Protein AF-A0A5C9C5K0-F1 (afdb_monomer_lite)

Secondary structure (DSSP, 8-state):
------------GGGS--HHHHHHHHHHTT--HHHHHHHHHHHT-TTTTTSHHHHHHHHHHHHHTTT-HHHHHHHHHHHHHHHHHTT--

pLDDT: mean 78.01, std 16.22, range [36.69, 90.62]

Structure (mmCIF, N/CA/C/O backbone):
data_AF-A0A5C9C5K0-F1
#
_entry.id   AF-A0A5C9C5K0-F1
#
loop_
_atom_site.group_PDB
_atom_site.id
_atom_site.type_symbol
_atom_site.label_atom_id
_atom_site.label_alt_id
_atom_site.label_comp_id
_atom_site.label_asym_id
_atom_site.label_entity_id
_atom_site.label_seq_id
_atom_site.pdbx_PDB_ins_code
_atom_site.Cartn_x
_atom_site.Cartn_y
_atom_site.Cartn_z
_atom_site.occupancy
_atom_site.B_iso_or_equiv
_atom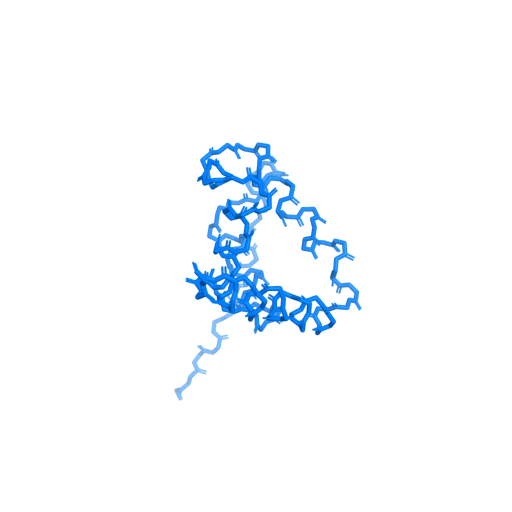_site.auth_seq_id
_atom_site.auth_comp_id
_atom_site.auth_asym_id
_atom_site.auth_atom_id
_atom_site.pdbx_PDB_model_num
ATOM 1 N N . MET A 1 1 ? -11.397 -30.489 15.776 1.00 49.50 1 MET A N 1
ATOM 2 C CA . MET A 1 1 ? -10.669 -30.339 14.503 1.00 49.50 1 MET A CA 1
ATOM 3 C C . MET A 1 1 ? -10.833 -28.901 14.040 1.00 49.50 1 MET A C 1
ATOM 5 O O . MET A 1 1 ? -11.889 -28.579 13.528 1.00 49.50 1 MET A O 1
ATOM 9 N N . VAL A 1 2 ? -9.858 -28.048 14.346 1.00 47.31 2 VAL A N 1
ATOM 10 C CA . VAL A 1 2 ? -9.245 -27.044 13.460 1.00 47.31 2 VAL A CA 1
ATOM 11 C C . VAL A 1 2 ? -7.968 -26.648 14.193 1.00 47.31 2 VAL A C 1
ATOM 13 O O . VAL A 1 2 ? -7.998 -25.928 15.185 1.00 47.31 2 VAL A O 1
ATOM 16 N N . ASP A 1 3 ? -6.868 -27.281 13.803 1.00 36.69 3 ASP A N 1
ATOM 17 C CA . ASP A 1 3 ? -5.537 -26.870 14.225 1.00 36.69 3 ASP 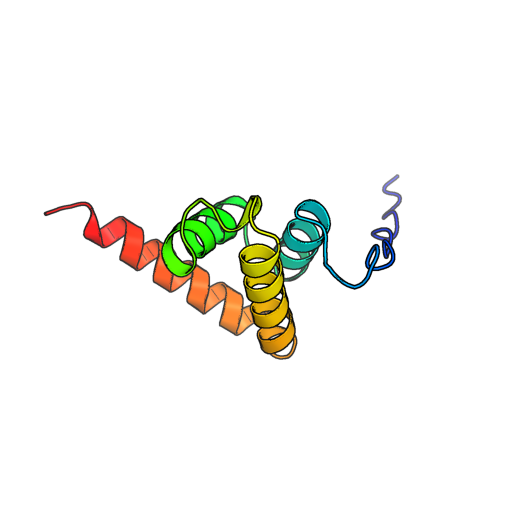A CA 1
ATOM 18 C C . ASP A 1 3 ? -5.287 -25.528 13.534 1.00 36.69 3 ASP A C 1
ATOM 20 O O . ASP A 1 3 ? -5.117 -25.468 12.316 1.00 36.69 3 ASP A O 1
ATOM 24 N N . ALA A 1 4 ? -5.429 -24.435 14.283 1.00 49.69 4 ALA A N 1
ATOM 25 C CA . ALA A 1 4 ? -4.981 -23.127 13.844 1.00 49.69 4 ALA A CA 1
ATOM 26 C C . ALA A 1 4 ? -3.455 -23.173 13.881 1.00 49.69 4 ALA A C 1
ATOM 28 O O . ALA A 1 4 ? -2.840 -22.805 14.881 1.00 49.69 4 ALA A O 1
ATOM 29 N N . SER A 1 5 ? -2.865 -23.723 12.819 1.00 44.88 5 SER A N 1
ATOM 30 C CA . SER A 1 5 ? -1.423 -23.748 12.655 1.00 44.88 5 SER A CA 1
ATOM 31 C C . SER A 1 5 ? -0.915 -22.313 12.815 1.00 44.88 5 SER A C 1
ATOM 33 O O . SER A 1 5 ? -1.453 -21.413 12.157 1.00 44.88 5 SER A O 1
ATOM 35 N N . PRO A 1 6 ? 0.058 -22.066 13.712 1.00 46.41 6 PRO A N 1
ATOM 36 C CA . PRO A 1 6 ? 0.663 -20.755 13.818 1.00 46.41 6 PRO A CA 1
ATOM 37 C C . PRO A 1 6 ? 1.223 -20.450 12.438 1.00 46.41 6 PRO A C 1
ATOM 39 O O . PRO A 1 6 ? 1.928 -21.274 11.854 1.00 46.41 6 PRO A O 1
ATOM 42 N N . VAL A 1 7 ? 0.813 -19.312 11.883 1.00 51.53 7 VAL A N 1
ATOM 43 C CA . VAL A 1 7 ? 1.380 -18.792 10.647 1.00 51.53 7 VAL A CA 1
ATOM 44 C C . VAL A 1 7 ? 2.875 -18.754 10.911 1.00 51.53 7 VAL A C 1
ATOM 46 O O . VAL A 1 7 ? 3.334 -18.067 11.820 1.00 51.53 7 VAL A O 1
ATOM 49 N N . ASP A 1 8 ? 3.586 -19.641 10.231 1.00 44.03 8 ASP A N 1
ATOM 50 C CA . ASP A 1 8 ? 5.015 -19.822 10.365 1.00 44.03 8 ASP A CA 1
ATOM 51 C C . ASP A 1 8 ? 5.622 -18.425 10.178 1.00 44.03 8 ASP A C 1
ATOM 53 O O . ASP A 1 8 ? 5.525 -17.843 9.092 1.00 44.03 8 ASP A O 1
ATOM 57 N N . GLU A 1 9 ? 6.132 -17.835 11.264 1.00 45.22 9 GLU A N 1
ATOM 58 C CA . GLU A 1 9 ? 6.963 -16.633 11.258 1.00 45.22 9 GLU A CA 1
ATOM 59 C C . GLU A 1 9 ? 8.250 -17.003 10.517 1.00 45.22 9 GLU A C 1
ATOM 61 O O . GLU A 1 9 ? 9.313 -17.210 11.099 1.00 45.22 9 GLU A O 1
ATOM 66 N N . GLN A 1 10 ? 8.119 -17.168 9.201 1.00 46.59 10 GLN A N 1
ATOM 67 C CA . GLN A 1 10 ? 9.195 -17.459 8.282 1.00 46.59 10 GLN A CA 1
ATOM 68 C C . GLN A 1 10 ? 10.197 -16.320 8.461 1.00 46.59 10 GLN A C 1
ATOM 70 O O . GLN A 1 10 ? 9.852 -15.170 8.157 1.00 46.59 10 GLN A O 1
ATOM 75 N N . PRO A 1 11 ? 11.413 -16.587 8.971 1.00 47.50 11 PRO A N 1
ATOM 76 C CA . PRO A 1 11 ? 12.390 -15.537 9.175 1.00 47.50 11 PRO A CA 1
ATOM 77 C C . PRO A 1 11 ? 12.609 -14.849 7.831 1.00 47.50 11 PRO A C 1
ATOM 79 O O . PRO A 1 11 ? 12.744 -15.530 6.811 1.00 47.50 11 PRO A O 1
ATOM 82 N N . LEU A 1 12 ? 12.597 -13.511 7.829 1.00 53.25 12 LEU A N 1
ATOM 83 C CA . LEU A 1 12 ? 12.945 -12.667 6.685 1.00 53.25 12 LEU A CA 1
ATOM 84 C C . LEU A 1 12 ? 14.226 -13.223 6.057 1.00 53.25 12 LEU A C 1
ATOM 86 O O . LEU A 1 12 ? 15.321 -12.951 6.550 1.00 53.25 12 LEU A O 1
ATOM 90 N N . GLN A 1 13 ? 14.091 -14.041 5.008 1.00 51.31 13 GLN A N 1
ATOM 91 C CA . GLN A 1 13 ? 15.212 -14.701 4.351 1.00 51.31 13 GLN A CA 1
ATOM 92 C C . GLN A 1 13 ? 16.043 -13.586 3.715 1.00 51.31 13 GLN A C 1
ATOM 94 O O . GLN A 1 13 ? 15.730 -13.083 2.639 1.00 51.31 13 GLN A O 1
ATOM 99 N N . ASN A 1 14 ? 17.068 -13.142 4.438 1.00 50.97 14 ASN A N 1
ATOM 100 C CA . ASN A 1 14 ? 18.039 -12.125 4.044 1.00 50.97 14 ASN A CA 1
ATOM 101 C C . ASN A 1 14 ? 17.534 -10.667 4.068 1.00 50.97 14 ASN A C 1
ATOM 103 O O . ASN A 1 14 ? 18.014 -9.844 3.292 1.00 50.97 14 ASN A O 1
ATOM 107 N N . GLY A 1 15 ? 16.579 -10.321 4.943 1.00 59.06 15 GLY A N 1
ATOM 108 C CA . GLY A 1 15 ? 16.123 -8.927 5.117 1.00 59.06 15 GLY A CA 1
ATOM 109 C C . GLY A 1 15 ? 15.310 -8.360 3.945 1.00 59.06 15 GLY A C 1
ATOM 110 O O . GLY A 1 15 ? 14.940 -7.189 3.960 1.00 59.06 15 GLY A O 1
ATOM 111 N N . HIS A 1 16 ? 15.003 -9.186 2.941 1.00 63.41 16 HIS A N 1
ATOM 112 C CA . HIS A 1 16 ? 14.072 -8.870 1.865 1.00 63.41 16 HIS A CA 1
ATOM 113 C C . HIS A 1 16 ? 12.903 -9.860 1.916 1.00 63.41 16 HIS A C 1
ATOM 115 O O . HIS A 1 16 ? 13.108 -11.047 1.664 1.00 63.41 16 HIS A O 1
ATOM 121 N N . PRO A 1 17 ? 11.671 -9.403 2.171 1.00 73.38 17 PRO A N 1
ATOM 122 C CA . PRO A 1 17 ? 10.505 -10.278 2.246 1.00 73.38 17 PRO A CA 1
ATOM 123 C C . PRO A 1 17 ? 10.281 -10.959 0.904 1.00 73.38 17 PRO A C 1
ATOM 125 O O . PRO A 1 17 ? 10.411 -10.327 -0.145 1.00 73.38 17 PRO A O 1
ATOM 128 N N . SER A 1 18 ? 9.932 -12.238 0.920 1.00 82.44 18 SER A N 1
ATOM 129 C CA . SER A 1 18 ? 9.507 -12.951 -0.288 1.00 82.44 18 SER A CA 1
ATOM 130 C C . SER A 1 18 ? 8.129 -12.471 -0.751 1.00 82.44 18 SER A C 1
ATOM 132 O O . SER A 1 18 ? 7.362 -11.910 0.029 1.00 82.44 18 SER A O 1
ATOM 134 N N . PHE A 1 19 ? 7.787 -12.692 -2.026 1.00 83.50 19 PHE A N 1
ATOM 135 C CA . PHE A 1 19 ? 6.464 -12.316 -2.549 1.00 83.50 19 PHE A CA 1
ATOM 136 C C . PHE A 1 19 ? 5.335 -12.970 -1.741 1.00 83.50 19 PHE A C 1
ATOM 138 O O . PHE A 1 19 ? 4.375 -12.301 -1.377 1.00 83.50 19 PHE A O 1
ATOM 145 N N . GLU A 1 20 ? 5.488 -14.247 -1.393 1.00 85.06 20 GLU A N 1
ATOM 146 C CA . GLU A 1 20 ? 4.525 -14.978 -0.5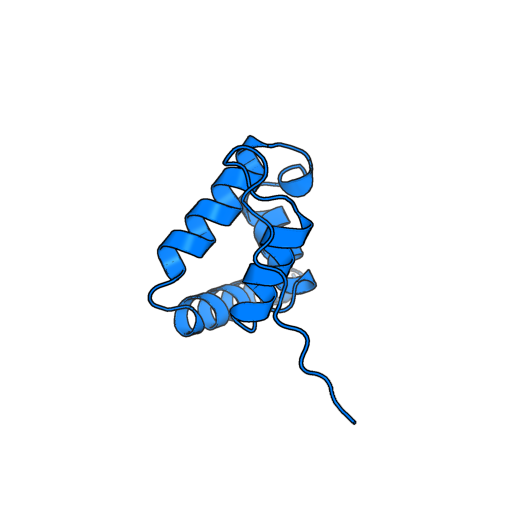65 1.00 85.06 20 GLU A CA 1
ATOM 147 C C . GLU A 1 20 ? 4.403 -14.394 0.847 1.00 85.06 20 GLU A C 1
ATOM 149 O O . GLU A 1 20 ? 3.288 -14.211 1.320 1.00 85.06 20 GLU A O 1
ATOM 154 N N . GLN A 1 21 ? 5.514 -14.005 1.486 1.00 84.88 21 GLN A N 1
ATOM 155 C CA . GLN A 1 21 ? 5.495 -13.333 2.797 1.00 84.88 21 GLN A CA 1
ATOM 156 C C . GLN A 1 21 ? 4.779 -11.982 2.722 1.00 84.88 21 GLN A C 1
ATOM 158 O O . GLN A 1 21 ? 3.977 -11.642 3.590 1.00 84.88 21 GLN A O 1
ATOM 163 N N . LEU A 1 22 ? 5.019 -11.227 1.649 1.00 86.44 22 LEU A N 1
ATOM 164 C CA . LEU A 1 22 ? 4.325 -9.972 1.401 1.00 86.44 22 LEU A CA 1
ATOM 165 C C . LEU A 1 22 ? 2.816 -10.205 1.229 1.00 86.44 22 LEU A C 1
ATOM 167 O O . LEU A 1 22 ? 2.020 -9.494 1.831 1.00 86.44 22 LEU A O 1
ATOM 171 N N . MET A 1 23 ? 2.408 -11.241 0.489 1.00 89.12 23 MET A N 1
ATOM 172 C CA . MET A 1 23 ? 0.995 -11.621 0.347 1.00 89.12 23 MET A CA 1
ATOM 173 C C . MET A 1 23 ? 0.376 -12.146 1.647 1.00 89.12 23 MET A C 1
ATOM 175 O O . MET A 1 23 ? -0.795 -11.874 1.906 1.00 89.12 23 MET A O 1
ATOM 179 N N . ALA A 1 24 ? 1.125 -12.867 2.479 1.00 88.06 24 ALA A N 1
ATOM 180 C CA . ALA A 1 24 ? 0.663 -13.290 3.798 1.00 88.06 24 ALA A CA 1
ATOM 181 C C . ALA A 1 24 ? 0.385 -12.072 4.691 1.00 88.06 24 ALA A C 1
ATOM 183 O O . ALA A 1 24 ? -0.686 -11.977 5.283 1.00 88.06 24 ALA A O 1
ATOM 184 N N . ARG A 1 25 ? 1.286 -11.081 4.697 1.00 86.56 25 ARG A N 1
ATOM 185 C CA . ARG A 1 25 ? 1.109 -9.835 5.460 1.00 86.56 25 ARG A CA 1
ATOM 186 C C . ARG A 1 25 ? -0.056 -8.982 4.955 1.00 86.56 25 ARG A C 1
ATOM 188 O O . ARG A 1 25 ? -0.782 -8.389 5.742 1.00 86.56 25 ARG A O 1
ATOM 195 N N . VAL A 1 26 ? -0.261 -8.940 3.642 1.00 89.69 26 VAL A N 1
ATOM 196 C CA . VAL A 1 26 ? -1.422 -8.278 3.025 1.00 89.69 26 VAL A CA 1
ATOM 197 C C . VAL A 1 26 ? -2.731 -8.925 3.492 1.00 89.69 26 VAL A C 1
ATOM 199 O O . VAL A 1 26 ? -3.670 -8.213 3.845 1.00 89.69 26 VAL A O 1
ATOM 202 N N . GLN A 1 27 ? -2.781 -10.259 3.557 1.00 89.19 27 GLN A N 1
ATOM 203 C CA . GLN A 1 27 ? -3.948 -10.993 4.062 1.00 89.19 27 GLN A CA 1
ATOM 204 C C . GLN A 1 27 ? -4.170 -10.781 5.559 1.00 89.19 27 GLN A C 1
ATOM 206 O O . GLN A 1 27 ? -5.313 -10.617 5.974 1.00 89.19 27 GLN A O 1
ATOM 211 N N . ASP A 1 28 ? -3.097 -10.720 6.348 1.00 88.00 28 ASP A N 1
ATOM 212 C CA . ASP A 1 28 ? -3.130 -10.395 7.780 1.00 88.00 28 ASP A CA 1
ATOM 213 C C . ASP A 1 28 ? -3.762 -9.013 8.036 1.00 88.00 28 ASP A C 1
ATOM 215 O O . ASP A 1 28 ? -4.510 -8.821 8.990 1.00 88.00 28 ASP A O 1
ATOM 219 N N . TYR A 1 29 ? -3.568 -8.058 7.117 1.00 85.00 29 TYR A N 1
ATOM 220 C CA . TYR A 1 29 ? -4.214 -6.737 7.176 1.00 85.00 29 TYR A CA 1
ATOM 221 C C . TYR A 1 29 ? -5.669 -6.753 6.671 1.00 85.00 29 TYR A C 1
ATOM 223 O O . TYR A 1 29 ? -6.342 -5.721 6.649 1.00 85.00 29 TYR A O 1
ATOM 231 N N . GLY A 1 30 ? -6.180 -7.916 6.257 1.00 88.25 30 GLY A N 1
ATOM 232 C CA . GLY A 1 30 ? -7.516 -8.083 5.692 1.00 88.25 30 GLY A CA 1
ATOM 233 C C . GLY A 1 30 ? -7.649 -7.552 4.264 1.00 88.25 30 GLY A C 1
ATOM 234 O O . GLY A 1 30 ? -8.763 -7.301 3.805 1.00 88.25 30 GLY A O 1
ATOM 235 N N . ILE A 1 31 ? -6.533 -7.349 3.560 1.00 89.62 31 ILE A N 1
ATOM 236 C CA . ILE A 1 31 ? -6.518 -6.898 2.169 1.00 89.62 31 ILE A CA 1
ATOM 237 C C . ILE A 1 31 ? -6.502 -8.129 1.261 1.00 89.62 31 ILE A C 1
ATOM 239 O O . ILE A 1 31 ? -5.740 -9.073 1.463 1.00 89.62 31 ILE A O 1
ATOM 243 N N . VAL A 1 32 ? -7.327 -8.116 0.214 1.00 89.50 32 VAL A N 1
ATOM 244 C CA . VAL A 1 32 ? -7.344 -9.202 -0.772 1.00 89.50 32 VAL A CA 1
ATOM 245 C C . VAL A 1 32 ? -6.044 -9.161 -1.596 1.00 89.50 32 VAL A C 1
ATOM 247 O O . VAL A 1 32 ? -5.755 -8.122 -2.200 1.00 89.50 32 VAL A O 1
ATOM 250 N N . PRO A 1 33 ? -5.277 -10.267 -1.698 1.00 88.75 33 PRO A N 1
ATOM 251 C CA . PRO A 1 33 ? -4.020 -10.317 -2.451 1.00 88.75 33 PRO A CA 1
ATOM 252 C C . PRO A 1 33 ? -4.139 -9.806 -3.886 1.00 88.75 33 PRO A C 1
ATOM 254 O O . PRO A 1 33 ? -3.264 -9.100 -4.376 1.00 88.75 33 PRO A O 1
ATOM 257 N N . GLU A 1 34 ? -5.236 -10.131 -4.568 1.00 87.94 34 GLU A N 1
ATOM 258 C CA . GLU A 1 34 ? -5.491 -9.687 -5.941 1.00 87.94 34 GLU A CA 1
ATOM 259 C C . GLU A 1 34 ? -5.686 -8.170 -6.042 1.00 87.94 34 GLU A C 1
ATOM 261 O O . GLU A 1 34 ? -5.135 -7.547 -6.951 1.00 87.94 34 GLU A O 1
ATOM 266 N N . GLN A 1 35 ? -6.391 -7.561 -5.080 1.00 89.50 35 GLN A N 1
ATOM 267 C CA . GLN A 1 35 ? -6.541 -6.104 -5.011 1.00 89.50 35 GLN A CA 1
ATOM 268 C C . GLN A 1 35 ? -5.194 -5.431 -4.764 1.00 89.50 35 GLN A C 1
ATOM 270 O O . GLN A 1 35 ? -4.835 -4.479 -5.457 1.00 89.50 35 GLN A O 1
ATOM 275 N N . TYR A 1 36 ? -4.410 -5.965 -3.826 1.00 89.94 36 TYR A N 1
ATOM 276 C CA . TYR A 1 36 ? -3.084 -5.433 -3.547 1.00 89.94 36 TYR A CA 1
ATOM 277 C C . TYR A 1 36 ? -2.153 -5.562 -4.756 1.00 89.94 36 TYR A C 1
ATOM 279 O O . TYR A 1 36 ? -1.413 -4.632 -5.063 1.00 89.94 36 TYR A O 1
ATOM 287 N N . ARG A 1 37 ? -2.205 -6.683 -5.487 1.00 89.44 37 ARG A N 1
ATOM 288 C CA . ARG A 1 37 ? -1.423 -6.868 -6.716 1.00 89.44 37 ARG A CA 1
ATOM 289 C C . ARG A 1 37 ? -1.787 -5.838 -7.778 1.00 89.44 37 ARG A C 1
ATOM 291 O O . ARG A 1 37 ? -0.883 -5.227 -8.333 1.00 89.44 37 ARG A O 1
ATOM 298 N N . ALA A 1 38 ? -3.077 -5.610 -8.020 1.00 89.12 38 ALA A N 1
ATOM 299 C CA . ALA A 1 38 ? -3.529 -4.601 -8.975 1.00 89.12 38 ALA A CA 1
ATOM 300 C C . ALA A 1 38 ? -3.118 -3.179 -8.550 1.00 89.12 38 ALA A C 1
ATOM 302 O O . ALA A 1 38 ? -2.704 -2.374 -9.385 1.00 89.12 38 ALA A O 1
ATOM 303 N N . TYR A 1 39 ? -3.179 -2.881 -7.251 1.00 90.06 39 TYR A N 1
ATOM 304 C CA . TYR A 1 39 ? -2.687 -1.627 -6.685 1.00 90.06 39 TYR A CA 1
ATOM 305 C C . TYR A 1 39 ? -1.179 -1.454 -6.892 1.00 90.06 39 TYR A C 1
ATOM 307 O O . TYR A 1 39 ? -0.739 -0.436 -7.429 1.00 90.06 39 TYR A O 1
ATOM 315 N N . ALA A 1 40 ? -0.389 -2.465 -6.537 1.00 90.31 40 ALA A N 1
ATOM 316 C CA . ALA A 1 40 ? 1.061 -2.450 -6.668 1.00 90.31 40 ALA A CA 1
ATOM 317 C C . ALA A 1 40 ? 1.514 -2.395 -8.140 1.00 90.31 40 ALA A C 1
ATOM 319 O O . ALA A 1 40 ? 2.421 -1.630 -8.469 1.00 90.31 40 ALA A O 1
ATOM 320 N N . ASP A 1 41 ? 0.826 -3.104 -9.042 1.00 89.12 41 ASP A N 1
ATOM 321 C CA . ASP A 1 41 ? 1.059 -3.045 -10.491 1.00 89.12 41 ASP A CA 1
ATOM 322 C C . ASP A 1 41 ? 0.858 -1.624 -11.040 1.00 89.12 41 ASP A C 1
ATOM 324 O O . ASP A 1 41 ? 1.564 -1.217 -11.960 1.00 89.12 41 ASP A O 1
ATOM 328 N N . ARG A 1 42 ? -0.074 -0.843 -10.478 1.00 85.50 42 ARG A N 1
ATOM 329 C CA . ARG A 1 42 ? -0.318 0.553 -10.884 1.00 85.50 42 ARG A CA 1
ATOM 330 C C . ARG A 1 42 ? 0.641 1.538 -10.223 1.00 85.50 42 ARG A C 1
ATOM 332 O O . ARG A 1 42 ? 1.028 2.515 -10.855 1.00 85.50 42 ARG A O 1
ATOM 339 N N . ARG A 1 43 ? 1.009 1.300 -8.963 1.00 87.38 43 ARG A N 1
ATOM 340 C CA . ARG A 1 43 ? 1.852 2.205 -8.169 1.00 87.38 43 ARG A CA 1
ATOM 341 C C . ARG A 1 43 ? 3.337 2.093 -8.502 1.00 87.38 43 ARG A C 1
ATOM 343 O O . ARG A 1 43 ? 4.013 3.112 -8.587 1.00 87.38 43 ARG A O 1
ATOM 350 N N . TRP A 1 44 ? 3.830 0.872 -8.695 1.00 87.38 44 TRP A N 1
ATOM 351 C CA . TRP A 1 44 ? 5.244 0.579 -8.959 1.00 87.38 44 TRP A CA 1
ATOM 352 C C . TRP A 1 44 ? 5.486 -0.077 -10.328 1.00 87.38 44 TRP A C 1
ATOM 354 O O . TRP A 1 44 ? 6.635 -0.310 -10.701 1.00 87.38 44 TRP A O 1
ATOM 364 N N . GLY A 1 45 ? 4.427 -0.354 -11.097 1.00 86.25 45 GLY A N 1
ATOM 365 C CA . GLY A 1 45 ? 4.512 -1.025 -12.397 1.00 86.25 45 GLY A CA 1
ATOM 366 C C . GLY A 1 45 ? 4.536 -2.550 -12.267 1.00 86.25 45 GLY A C 1
ATOM 367 O O . GLY A 1 45 ? 5.037 -3.083 -11.284 1.00 86.25 45 GLY A O 1
ATOM 368 N N . ALA A 1 46 ? 4.077 -3.280 -13.292 1.00 82.44 46 ALA A N 1
ATOM 369 C CA . ALA A 1 46 ? 3.958 -4.752 -13.290 1.00 82.44 46 ALA A CA 1
ATOM 370 C C . ALA A 1 46 ? 5.260 -5.532 -12.974 1.00 82.44 46 ALA A C 1
ATOM 372 O O . ALA A 1 46 ? 5.229 -6.730 -12.673 1.00 82.44 46 ALA A O 1
ATOM 373 N N . GLY A 1 47 ? 6.414 -4.858 -13.038 1.00 86.12 47 GLY A N 1
ATOM 374 C CA . GLY A 1 47 ? 7.720 -5.395 -12.661 1.00 86.12 47 GLY A CA 1
ATOM 375 C C . GLY A 1 47 ? 7.977 -5.462 -11.150 1.00 86.12 47 GLY A C 1
ATOM 376 O O . GLY A 1 47 ? 8.974 -6.058 -10.756 1.00 86.12 47 GLY A O 1
ATOM 377 N N . TRP A 1 48 ? 7.115 -4.900 -10.293 1.00 87.31 48 TRP A N 1
ATOM 378 C CA . TRP A 1 48 ? 7.355 -4.811 -8.843 1.00 87.31 48 TRP A CA 1
ATOM 379 C C . TRP A 1 48 ? 7.519 -6.176 -8.155 1.00 87.31 48 TRP A C 1
ATOM 381 O O . TRP A 1 48 ? 8.314 -6.307 -7.229 1.00 87.31 48 TRP A O 1
ATOM 391 N N . LYS A 1 49 ? 6.812 -7.206 -8.637 1.00 83.44 49 LYS A N 1
ATOM 392 C CA . LYS A 1 49 ? 6.880 -8.578 -8.105 1.00 83.44 49 LYS A CA 1
ATOM 393 C C . LYS A 1 49 ? 8.187 -9.305 -8.451 1.00 83.44 49 LYS A C 1
ATOM 395 O O . LYS A 1 49 ? 8.567 -10.236 -7.747 1.00 83.44 49 LYS A O 1
ATOM 400 N N . ILE A 1 50 ? 8.843 -8.898 -9.543 1.00 81.50 50 ILE A N 1
ATOM 401 C CA . ILE A 1 50 ? 10.083 -9.502 -10.063 1.00 81.50 50 ILE A CA 1
ATOM 402 C C . ILE A 1 50 ? 11.296 -8.706 -9.572 1.00 81.50 50 ILE A C 1
ATOM 404 O O . ILE A 1 50 ? 12.310 -9.282 -9.189 1.00 81.50 50 ILE A O 1
ATOM 408 N N . ASN A 1 51 ? 11.182 -7.376 -9.553 1.00 80.94 51 ASN A N 1
ATOM 409 C CA . ASN A 1 51 ? 12.253 -6.489 -9.132 1.00 80.94 51 ASN A CA 1
ATOM 410 C C . ASN A 1 51 ? 12.364 -6.460 -7.600 1.00 80.94 51 ASN A C 1
ATOM 412 O O . ASN A 1 51 ? 11.415 -6.043 -6.930 1.00 80.94 51 ASN A O 1
ATOM 416 N N . PRO A 1 52 ? 13.533 -6.791 -7.021 1.00 79.25 52 PRO A N 1
ATOM 417 C CA . PRO A 1 52 ? 13.718 -6.782 -5.570 1.00 79.25 52 PRO A CA 1
ATOM 418 C C . PRO A 1 52 ? 13.473 -5.396 -4.957 1.00 79.25 52 PRO A C 1
ATOM 420 O O . PRO A 1 52 ? 12.933 -5.311 -3.858 1.00 79.25 52 PRO A O 1
ATOM 423 N N . HIS A 1 53 ? 13.787 -4.318 -5.686 1.00 83.31 53 HIS A N 1
ATOM 424 C CA . HIS A 1 53 ? 13.490 -2.944 -5.269 1.00 83.31 53 HIS A CA 1
ATOM 425 C C . HIS A 1 53 ? 11.983 -2.675 -5.154 1.00 83.31 53 HIS A C 1
ATOM 427 O O . HIS A 1 53 ? 11.545 -2.110 -4.157 1.00 83.31 53 HIS A O 1
ATOM 433 N N . GLY A 1 54 ? 11.180 -3.114 -6.130 1.00 86.12 54 GLY A N 1
ATOM 434 C CA . GLY A 1 54 ? 9.726 -2.930 -6.089 1.00 86.12 54 GLY A CA 1
ATOM 435 C C . GLY A 1 54 ? 9.087 -3.706 -4.937 1.00 86.12 54 GLY A C 1
ATOM 436 O O . GLY A 1 54 ? 8.226 -3.187 -4.231 1.00 86.12 54 GLY A O 1
ATOM 437 N N . ARG A 1 55 ? 9.583 -4.920 -4.675 1.00 86.81 55 ARG A N 1
ATOM 438 C CA . ARG A 1 55 ? 9.147 -5.740 -3.540 1.00 86.81 55 ARG A CA 1
ATOM 439 C C . ARG A 1 55 ? 9.499 -5.111 -2.189 1.00 86.81 55 ARG A C 1
ATOM 441 O O . ARG A 1 55 ? 8.663 -5.113 -1.290 1.00 86.81 55 ARG A O 1
ATOM 448 N N . ALA A 1 56 ? 10.695 -4.539 -2.053 1.00 85.25 56 ALA A N 1
ATOM 449 C CA . ALA A 1 56 ? 11.086 -3.816 -0.843 1.00 85.25 56 ALA A CA 1
ATOM 450 C C . ALA A 1 56 ? 10.240 -2.558 -0.614 1.00 85.25 56 ALA A C 1
ATOM 452 O O . ALA A 1 56 ? 9.845 -2.297 0.517 1.00 85.25 56 ALA A O 1
ATOM 453 N N . GLN A 1 57 ? 9.909 -1.807 -1.670 1.00 87.62 57 GLN A N 1
ATOM 454 C CA . GLN A 1 57 ? 9.011 -0.652 -1.554 1.00 87.62 57 GLN A CA 1
ATOM 455 C C . GLN A 1 57 ? 7.603 -1.061 -1.108 1.00 87.62 57 GLN A C 1
ATOM 457 O O . GLN A 1 57 ? 7.044 -0.434 -0.211 1.00 87.62 57 GLN A O 1
ATOM 462 N N . ALA A 1 58 ? 7.062 -2.138 -1.683 1.00 88.69 58 ALA A N 1
ATOM 463 C CA . ALA A 1 58 ? 5.764 -2.687 -1.299 1.00 88.69 58 ALA A CA 1
ATOM 464 C C . ALA A 1 58 ? 5.721 -3.113 0.177 1.00 88.69 58 ALA A C 1
ATOM 466 O O . ALA A 1 58 ? 4.749 -2.838 0.883 1.00 88.69 58 ALA A O 1
ATOM 467 N N . TRP A 1 59 ? 6.801 -3.722 0.664 1.00 87.25 59 TRP A N 1
ATOM 468 C CA . TRP A 1 59 ? 6.930 -4.093 2.069 1.00 87.25 59 TRP A CA 1
ATOM 469 C C . TRP A 1 59 ? 7.089 -2.902 2.999 1.00 87.25 59 TRP A C 1
ATOM 471 O O . TRP A 1 59 ? 6.377 -2.812 3.989 1.00 87.25 59 TRP A O 1
ATOM 481 N N . ASN A 1 60 ? 7.977 -1.967 2.666 1.00 88.06 60 ASN A N 1
ATOM 482 C CA . ASN A 1 60 ? 8.185 -0.773 3.475 1.00 88.06 60 ASN A CA 1
ATOM 483 C C . ASN A 1 60 ? 6.886 0.038 3.606 1.00 88.06 60 ASN A C 1
ATOM 485 O O . ASN A 1 60 ? 6.586 0.569 4.672 1.00 88.06 60 ASN A O 1
ATOM 489 N N . GLU A 1 61 ? 6.076 0.082 2.542 1.00 88.88 61 GLU A N 1
ATOM 490 C CA . GLU A 1 61 ? 4.751 0.689 2.604 1.00 88.88 61 GLU A CA 1
ATOM 491 C C . GLU A 1 61 ? 3.824 -0.081 3.563 1.00 88.88 61 GLU A C 1
ATOM 493 O O . GLU A 1 61 ? 3.184 0.550 4.398 1.00 88.88 61 GLU A O 1
ATOM 498 N N . LEU A 1 62 ? 3.801 -1.419 3.535 1.00 85.75 62 LEU A N 1
ATOM 499 C CA . LEU A 1 62 ? 3.041 -2.214 4.514 1.00 85.75 62 LEU A CA 1
ATOM 500 C C . LEU A 1 62 ? 3.499 -1.959 5.955 1.00 85.75 62 LEU A C 1
ATOM 502 O O . LEU A 1 62 ? 2.660 -1.733 6.821 1.00 85.75 62 LEU A O 1
ATOM 506 N N . GLU A 1 63 ? 4.808 -1.932 6.212 1.00 86.06 63 GLU A N 1
ATOM 507 C CA . GLU A 1 63 ? 5.359 -1.644 7.542 1.00 86.06 63 GLU A CA 1
ATOM 508 C C . GLU A 1 63 ? 4.970 -0.251 8.031 1.00 86.06 63 GLU A C 1
ATOM 510 O O . GLU A 1 63 ? 4.587 -0.079 9.188 1.00 86.06 63 GLU A O 1
ATOM 515 N N . ARG A 1 64 ? 4.990 0.742 7.137 1.00 87.38 64 ARG A N 1
ATOM 516 C CA . ARG A 1 64 ? 4.567 2.110 7.450 1.00 87.38 64 ARG A CA 1
ATOM 517 C C . ARG A 1 64 ? 3.103 2.178 7.880 1.00 87.38 64 ARG A C 1
ATOM 519 O O . ARG A 1 64 ? 2.759 2.981 8.743 1.00 87.38 64 ARG A O 1
ATOM 526 N N . TYR A 1 65 ? 2.258 1.346 7.281 1.00 87.12 65 TYR A N 1
ATOM 527 C CA . TYR A 1 65 ? 0.843 1.236 7.619 1.00 87.12 65 TYR A CA 1
ATOM 528 C C . TYR A 1 65 ? 0.549 0.194 8.706 1.00 87.12 65 TYR A C 1
ATOM 530 O O . TYR A 1 65 ? -0.611 -0.009 9.051 1.00 87.12 65 TYR A O 1
ATOM 538 N N . GLY A 1 66 ? 1.566 -0.417 9.321 1.00 82.94 66 GLY A N 1
ATOM 539 C CA . GLY A 1 66 ? 1.359 -1.412 10.374 1.00 82.94 66 GLY A CA 1
ATOM 540 C C . GLY A 1 66 ? 0.712 -0.872 11.647 1.00 82.94 66 GLY A C 1
ATOM 541 O O . GLY A 1 66 ? 0.131 -1.645 12.401 1.00 82.94 66 GLY A O 1
ATOM 542 N N . ASN A 1 67 ? 0.751 0.446 11.864 1.00 86.75 67 ASN A N 1
ATOM 543 C CA . ASN A 1 67 ? 0.038 1.097 12.964 1.00 86.75 67 ASN A CA 1
ATOM 544 C C . ASN A 1 67 ? -1.448 1.372 12.648 1.00 86.75 67 ASN A C 1
ATOM 546 O O . ASN A 1 67 ? -2.226 1.617 13.563 1.00 86.75 67 ASN A O 1
ATOM 550 N N . ASP A 1 68 ? -1.839 1.355 11.370 1.00 88.38 68 ASP A N 1
ATOM 551 C CA . ASP A 1 68 ? -3.223 1.544 10.918 1.00 88.38 68 ASP A CA 1
ATOM 552 C C . ASP A 1 68 ? -3.531 0.650 9.698 1.00 88.38 68 ASP A C 1
ATOM 554 O O . ASP A 1 68 ? -3.663 1.125 8.561 1.00 88.38 68 ASP A O 1
ATOM 558 N N . PRO A 1 69 ? -3.618 -0.677 9.910 1.00 86.00 69 PRO A N 1
ATOM 559 C CA . PRO A 1 69 ? -3.872 -1.619 8.826 1.00 86.00 69 PRO A CA 1
ATOM 560 C C . PRO A 1 69 ? -5.279 -1.451 8.233 1.00 86.00 69 PRO A C 1
ATOM 562 O O . PRO A 1 69 ? -5.469 -1.696 7.042 1.00 86.00 69 PRO A O 1
ATOM 565 N N . GLN A 1 70 ? -6.257 -0.999 9.032 1.00 87.12 70 GLN A N 1
ATOM 566 C CA . GLN A 1 70 ? -7.624 -0.752 8.561 1.00 87.12 70 GLN A CA 1
ATOM 567 C C . GLN A 1 70 ? -7.678 0.464 7.634 1.00 87.12 70 GLN A C 1
ATOM 569 O O . GLN A 1 70 ? -8.128 0.328 6.499 1.00 87.12 70 GLN A O 1
ATOM 574 N N . GLY A 1 71 ? -7.118 1.611 8.035 1.00 90.56 71 GLY A N 1
ATOM 575 C CA . GLY A 1 71 ? -7.071 2.790 7.167 1.00 90.56 71 GLY A CA 1
ATOM 576 C C . GLY A 1 71 ? -6.301 2.543 5.866 1.00 90.56 71 GLY A C 1
ATOM 577 O O . GLY A 1 71 ? -6.660 3.067 4.809 1.00 90.56 71 GLY A O 1
ATOM 578 N N . TYR A 1 72 ? -5.277 1.684 5.896 1.00 89.31 72 TYR A N 1
ATOM 579 C CA . TYR A 1 72 ? -4.574 1.277 4.681 1.00 89.31 72 TYR A CA 1
ATOM 580 C C . TYR A 1 72 ? -5.420 0.409 3.749 1.00 89.31 72 TYR A C 1
ATOM 582 O O . TYR A 1 72 ? -5.398 0.613 2.531 1.00 89.31 72 TYR A O 1
ATOM 590 N N . ARG A 1 73 ? -6.193 -0.527 4.305 1.00 90.06 73 ARG A N 1
ATOM 591 C CA . ARG A 1 73 ? -7.150 -1.328 3.541 1.00 90.06 73 ARG A CA 1
ATOM 592 C C . ARG A 1 73 ? -8.205 -0.442 2.879 1.00 90.06 73 ARG A C 1
ATOM 594 O O . ARG A 1 73 ? -8.378 -0.549 1.666 1.00 90.06 73 ARG A O 1
ATOM 601 N N . ASP A 1 74 ? -8.853 0.443 3.636 1.00 90.25 74 ASP A N 1
ATOM 602 C CA . ASP A 1 74 ? -9.866 1.374 3.117 1.00 90.25 74 ASP A CA 1
ATOM 603 C C . ASP A 1 74 ? -9.308 2.261 1.995 1.00 90.25 74 ASP A C 1
ATOM 605 O O . ASP A 1 74 ? -9.959 2.484 0.969 1.00 90.25 74 ASP A O 1
ATOM 609 N N . LYS A 1 75 ? -8.058 2.718 2.146 1.00 90.19 75 LYS A N 1
ATOM 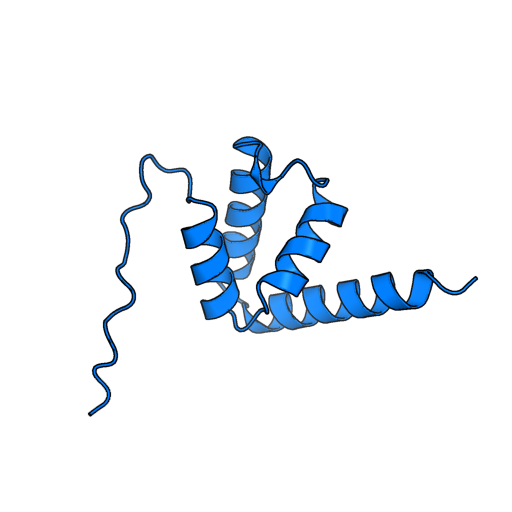610 C CA . LYS A 1 75 ? -7.342 3.474 1.113 1.00 90.19 75 LYS A CA 1
ATOM 611 C C . LYS A 1 75 ? -7.155 2.652 -0.163 1.00 90.19 75 LYS A C 1
ATOM 613 O O . LYS A 1 75 ? -7.472 3.147 -1.242 1.00 90.19 75 LYS A O 1
ATOM 618 N N . ILE A 1 76 ? -6.637 1.424 -0.067 1.00 90.62 76 ILE A N 1
ATOM 619 C CA . ILE A 1 76 ? -6.431 0.560 -1.243 1.00 90.62 76 ILE A CA 1
ATOM 620 C C . ILE A 1 76 ? -7.764 0.266 -1.926 1.00 90.62 76 ILE A C 1
ATOM 622 O O . ILE A 1 76 ? -7.849 0.366 -3.148 1.00 90.62 76 ILE A O 1
ATOM 626 N N . GLU 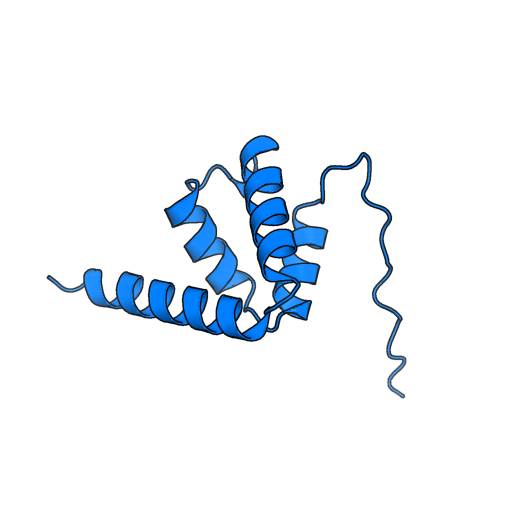A 1 77 ? -8.802 -0.066 -1.160 1.00 89.38 77 GLU A N 1
ATOM 627 C CA . GLU A 1 77 ? -10.126 -0.352 -1.708 1.00 89.38 77 GLU A CA 1
ATOM 628 C C . GLU A 1 77 ? -10.685 0.864 -2.458 1.00 89.38 77 GLU A C 1
ATOM 630 O O . GLU A 1 77 ? -11.109 0.741 -3.608 1.00 89.38 77 GLU A O 1
ATOM 635 N N . SER A 1 78 ? -10.593 2.055 -1.863 1.00 90.50 78 SER A N 1
ATOM 636 C CA . SER A 1 78 ? -11.013 3.311 -2.494 1.00 90.50 78 SER A CA 1
ATOM 637 C C . SER A 1 78 ? -10.249 3.589 -3.793 1.00 90.50 78 SER A C 1
ATOM 639 O O . SER A 1 78 ? -10.857 3.893 -4.822 1.00 90.50 78 SER A O 1
ATOM 641 N N . GLU A 1 79 ? -8.924 3.427 -3.788 1.00 89.25 79 GLU A N 1
ATOM 642 C CA . GLU A 1 79 ? -8.079 3.569 -4.981 1.00 89.25 79 GLU A CA 1
ATOM 643 C C . GLU A 1 79 ? -8.455 2.550 -6.068 1.00 89.25 79 GLU A C 1
ATOM 645 O O . GLU A 1 79 ? -8.521 2.899 -7.247 1.00 89.25 79 GLU A O 1
ATOM 650 N N . MET A 1 80 ? -8.749 1.297 -5.702 1.00 86.88 80 MET A N 1
ATOM 651 C CA . MET A 1 80 ? -9.177 0.257 -6.648 1.00 86.88 80 MET A CA 1
ATOM 652 C C . MET A 1 80 ? -10.573 0.528 -7.221 1.00 86.88 80 MET A C 1
ATOM 654 O O . MET A 1 80 ? -10.812 0.313 -8.416 1.00 86.88 80 MET A O 1
ATOM 658 N N . GLN A 1 81 ? -11.491 1.059 -6.414 1.00 85.62 81 GLN A N 1
ATOM 659 C CA . GLN A 1 81 ? -12.805 1.502 -6.879 1.00 85.62 81 GLN A CA 1
ATOM 660 C C . GLN A 1 81 ? -12.693 2.691 -7.846 1.00 85.62 81 GLN A C 1
ATOM 662 O O . GLN A 1 81 ? -13.345 2.710 -8.888 1.00 85.62 81 GLN A O 1
ATOM 667 N N . LEU A 1 82 ? -11.832 3.671 -7.567 1.00 84.31 82 LEU A N 1
ATOM 668 C CA . LEU A 1 82 ? -11.572 4.789 -8.483 1.00 84.31 82 LEU A CA 1
ATOM 669 C C . LEU A 1 82 ? -10.915 4.312 -9.786 1.00 84.31 82 LEU A C 1
ATOM 671 O O . LEU A 1 82 ? -11.331 4.680 -10.885 1.00 84.31 82 LEU A O 1
ATOM 675 N N . ALA A 1 83 ? -9.928 3.428 -9.667 1.00 76.94 83 ALA A N 1
ATOM 676 C CA . ALA A 1 83 ? -9.208 2.825 -10.778 1.00 76.94 83 ALA A CA 1
ATOM 677 C C . ALA A 1 83 ? -10.099 2.003 -11.723 1.00 76.94 83 ALA A C 1
ATOM 679 O O . ALA A 1 83 ? -9.806 1.934 -12.920 1.00 76.94 83 ALA A O 1
ATOM 680 N N . SER A 1 84 ? -11.146 1.366 -11.193 1.00 73.00 84 SER A N 1
ATOM 681 C CA . SER A 1 84 ? -12.141 0.623 -11.976 1.00 73.00 84 SER A CA 1
ATOM 682 C C . SER A 1 84 ? -13.188 1.546 -12.606 1.00 73.00 84 SER A C 1
ATOM 684 O O . SER A 1 84 ? -13.559 1.331 -13.758 1.00 73.00 84 SER A O 1
ATOM 686 N N . ARG A 1 85 ? -13.589 2.622 -11.915 1.00 72.31 85 ARG A N 1
ATOM 687 C CA . ARG A 1 85 ? -14.513 3.648 -12.438 1.00 72.31 85 ARG A CA 1
ATOM 688 C C . ARG A 1 85 ? -13.925 4.474 -13.589 1.00 72.31 85 ARG A C 1
ATOM 690 O O . ARG A 1 85 ? -14.659 4.876 -14.480 1.00 72.31 85 ARG A O 1
ATOM 697 N N . GLY A 1 86 ? -12.609 4.686 -13.624 1.00 60.44 86 GLY A N 1
ATOM 698 C CA . GLY A 1 86 ? -11.935 5.436 -14.696 1.00 60.44 86 GLY A CA 1
ATOM 699 C C . GLY A 1 86 ? -11.767 4.700 -16.036 1.00 60.44 86 GLY A C 1
ATOM 700 O O . GLY A 1 86 ? -11.149 5.253 -16.940 1.00 60.44 86 GLY A O 1
ATOM 701 N N . ARG A 1 87 ? -12.259 3.457 -16.181 1.00 54.47 87 ARG A N 1
ATOM 702 C CA . ARG A 1 87 ? -12.175 2.672 -17.435 1.00 54.47 87 ARG A CA 1
ATOM 703 C C . ARG A 1 87 ? -13.428 2.796 -18.321 1.00 54.47 87 ARG A C 1
ATOM 705 O O . ARG A 1 87 ? -13.481 2.200 -19.389 1.00 54.47 87 ARG A O 1
ATOM 712 N N . THR A 1 88 ? -14.418 3.581 -17.912 1.00 43.41 88 THR A N 1
ATOM 713 C CA . THR A 1 88 ? -15.601 3.900 -18.723 1.00 43.41 88 THR A CA 1
ATOM 714 C C . THR A 1 88 ? -15.588 5.377 -19.101 1.00 43.41 88 THR A C 1
ATOM 716 O O . THR A 1 88 ? -16.195 6.192 -18.408 1.00 43.41 88 THR A O 1
ATOM 719 N N . ALA A 1 89 ? -14.871 5.718 -20.169 1.00 38.06 89 ALA A N 1
ATOM 720 C CA . ALA A 1 89 ? -15.056 6.945 -20.942 1.00 38.06 89 ALA A CA 1
ATOM 721 C C . ALA A 1 89 ? -14.588 6.695 -22.378 1.00 38.06 89 ALA A C 1
ATOM 723 O O . ALA A 1 89 ? -13.486 6.119 -22.529 1.00 38.06 89 ALA A O 1
#

Sequence (89 aa):
MVDASPVDEQPLQNGHPSFEQLMARVQDYGIVPEQYRAYADRRWGAGWKINPHGRAQAWNELERYGNDPQGYRDKIESEMQLASRGRTA

Foldseek 3Di:
DDPPDPPPPPPCPVVQRAPVRLLVLC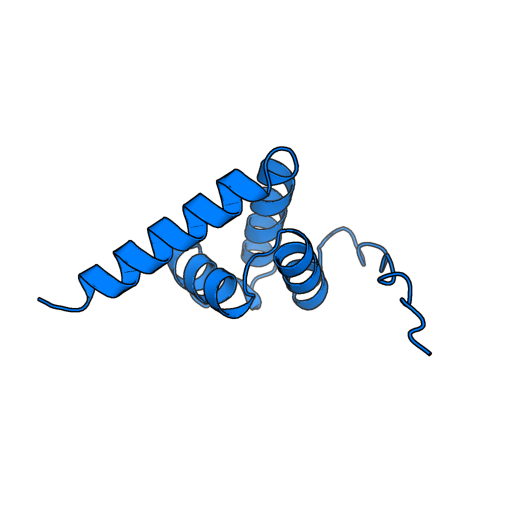VVLVAHSVLLQVVLCVVVNNCLNVDSVSSRVSVVVSVVCVVPSPVVRVVSVVVSVVVVVVVPD

Radius of gyration: 14.32 Å; chains: 1; bounding box: 34×37×35 Å